Protein AF-A0AAV8Y7A6-F1 (afdb_monomer_lite)

Organism: NCBI:txid1586634

Structure (mmCIF, N/CA/C/O backbone):
data_AF-A0AAV8Y7A6-F1
#
_entry.id   AF-A0AAV8Y7A6-F1
#
loop_
_atom_site.group_PDB
_atom_site.id
_atom_site.type_symbol
_atom_site.label_atom_id
_atom_site.label_alt_id
_atom_site.label_comp_id
_atom_site.label_asym_id
_atom_site.label_entity_id
_atom_site.label_seq_id
_atom_site.pdbx_PDB_ins_code
_atom_site.Cartn_x
_atom_site.Cartn_y
_atom_site.Cartn_z
_atom_site.occupancy
_atom_site.B_iso_or_equiv
_atom_site.auth_seq_id
_atom_site.auth_comp_id
_atom_site.auth_asym_id
_atom_site.auth_atom_id
_atom_site.pdbx_PDB_model_num
ATOM 1 N N . TYR A 1 1 ? -8.996 -6.341 -35.686 1.00 45.50 1 TYR A N 1
ATOM 2 C CA . TYR A 1 1 ? -7.849 -6.929 -34.958 1.00 45.50 1 TYR A CA 1
ATOM 3 C C . TYR A 1 1 ? -7.632 -6.355 -33.552 1.00 45.50 1 TYR A C 1
ATOM 5 O O . TYR A 1 1 ? -6.937 -6.985 -32.772 1.00 45.50 1 TYR A O 1
ATOM 13 N N . THR A 1 2 ? -8.233 -5.218 -33.176 1.00 49.66 2 THR A N 1
ATOM 14 C CA . THR A 1 2 ? -8.037 -4.570 -31.859 1.00 49.66 2 THR A CA 1
ATOM 15 C C . THR A 1 2 ? -8.939 -5.107 -30.736 1.00 49.66 2 THR A C 1
ATOM 17 O O . THR A 1 2 ? -8.568 -5.031 -29.569 1.00 49.66 2 THR A O 1
ATOM 20 N N . SER A 1 3 ? -10.091 -5.702 -31.061 1.00 52.16 3 SER A N 1
ATOM 21 C CA . SER A 1 3 ? -11.081 -6.147 -30.064 1.00 52.16 3 SER A CA 1
ATOM 22 C C . SER A 1 3 ? -10.632 -7.361 -29.237 1.00 52.16 3 SER A C 1
ATOM 24 O O . SER A 1 3 ? -10.921 -7.436 -28.050 1.00 52.16 3 SER A O 1
ATOM 26 N N . GLN A 1 4 ? -9.853 -8.275 -29.828 1.00 53.78 4 GLN A N 1
ATOM 27 C CA . GLN A 1 4 ? -9.380 -9.503 -29.163 1.00 53.78 4 GLN A CA 1
ATOM 28 C C . GLN A 1 4 ? -8.269 -9.265 -28.124 1.00 53.78 4 GLN A C 1
ATOM 30 O O . GLN A 1 4 ? -7.964 -10.157 -27.331 1.00 53.78 4 GLN A O 1
ATOM 35 N N . ILE A 1 5 ? -7.628 -8.089 -28.149 1.00 54.56 5 ILE A N 1
ATOM 36 C CA . ILE A 1 5 ? -6.562 -7.719 -27.205 1.00 54.56 5 ILE A CA 1
ATOM 37 C C . ILE A 1 5 ? -7.176 -7.146 -25.921 1.00 54.56 5 ILE A C 1
ATOM 39 O O . ILE A 1 5 ? -6.739 -7.496 -24.830 1.00 54.56 5 ILE A O 1
ATOM 43 N N . LEU A 1 6 ? -8.241 -6.345 -26.034 1.00 51.28 6 LEU A N 1
ATOM 44 C CA . LEU A 1 6 ? -8.962 -5.797 -24.877 1.00 51.28 6 LEU A CA 1
ATOM 45 C C . LEU A 1 6 ? -9.620 -6.893 -24.026 1.00 51.28 6 LEU A C 1
ATOM 47 O O . LEU A 1 6 ? -9.620 -6.801 -22.801 1.00 51.28 6 LEU A O 1
ATOM 51 N N . GLU A 1 7 ? -10.122 -7.948 -24.668 1.00 52.59 7 GLU A N 1
ATOM 52 C CA . GLU A 1 7 ? -10.788 -9.077 -24.009 1.00 52.59 7 GLU A CA 1
ATOM 53 C C . GLU A 1 7 ? -9.813 -9.920 -23.164 1.00 52.59 7 GLU A C 1
ATOM 55 O O . GLU A 1 7 ? -10.134 -10.327 -22.050 1.00 52.59 7 GLU A O 1
ATOM 60 N N . ARG A 1 8 ? -8.568 -10.094 -23.634 1.00 50.62 8 ARG A N 1
ATOM 61 C CA . ARG A 1 8 ? -7.508 -10.788 -22.878 1.00 50.62 8 ARG A CA 1
ATOM 62 C C . ARG A 1 8 ? -7.016 -9.990 -21.668 1.00 50.62 8 ARG A C 1
ATOM 64 O O . ARG A 1 8 ? -6.712 -10.580 -20.640 1.00 50.62 8 ARG A O 1
ATOM 71 N N . VAL A 1 9 ? -6.996 -8.659 -21.760 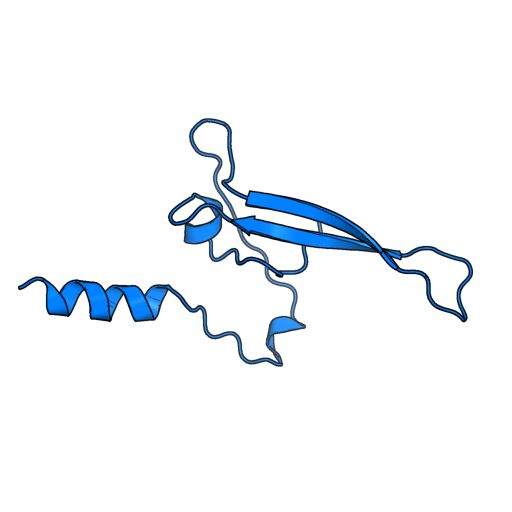1.00 48.75 9 VAL A N 1
ATOM 72 C CA . VAL A 1 9 ? -6.554 -7.778 -20.663 1.00 48.75 9 VAL A CA 1
ATOM 73 C C . VAL A 1 9 ? -7.578 -7.724 -19.522 1.00 48.75 9 VAL A C 1
ATOM 75 O O . VAL A 1 9 ? -7.206 -7.478 -18.378 1.00 48.75 9 VAL A O 1
ATOM 78 N N . GLN A 1 10 ? -8.864 -7.987 -19.783 1.00 46.47 10 GLN A N 1
ATOM 79 C CA . GLN A 1 10 ? -9.874 -8.050 -18.718 1.00 46.47 10 GLN A CA 1
ATOM 80 C C . GLN A 1 10 ? -9.650 -9.221 -17.753 1.00 46.47 10 GLN A C 1
ATOM 82 O O . GLN A 1 10 ? -9.878 -9.057 -16.555 1.00 46.47 10 GLN A O 1
ATOM 87 N N . SER A 1 11 ? -9.144 -10.357 -18.244 1.00 47.31 11 SER A N 1
ATOM 88 C CA . SER A 1 11 ? -8.835 -11.530 -17.415 1.00 47.31 11 SER A CA 1
ATOM 89 C C . SER A 1 11 ? -7.689 -11.275 -16.426 1.00 47.31 11 SER A C 1
ATOM 91 O O . SER A 1 11 ? -7.734 -11.778 -15.309 1.00 47.31 11 SER A O 1
ATOM 93 N N . ASP A 1 12 ? -6.693 -10.466 -16.797 1.00 49.72 12 ASP A N 1
ATOM 94 C CA . ASP A 1 12 ? -5.551 -10.127 -15.926 1.00 49.72 12 ASP A CA 1
ATOM 95 C C . ASP A 1 12 ? -5.878 -9.025 -14.905 1.00 49.72 12 ASP A C 1
ATOM 97 O O . ASP A 1 12 ? -5.151 -8.806 -13.930 1.00 49.72 12 ASP A O 1
ATOM 101 N N . ARG A 1 13 ? -6.979 -8.291 -15.112 1.00 47.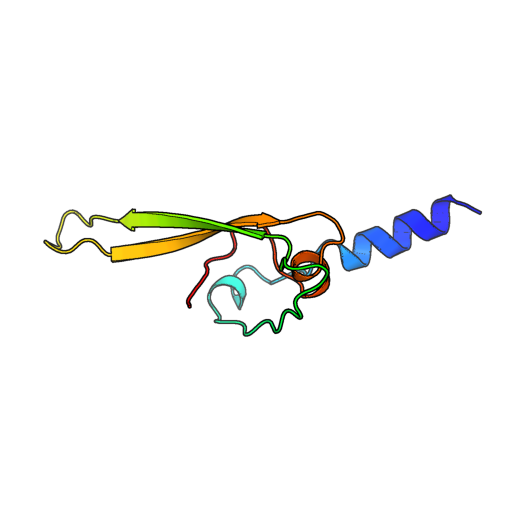91 13 ARG A N 1
ATOM 102 C CA . ARG A 1 13 ? -7.340 -7.143 -14.266 1.00 47.91 13 ARG A CA 1
ATOM 103 C C . ARG A 1 13 ? -7.853 -7.555 -12.893 1.00 47.91 13 ARG A C 1
ATOM 105 O O . ARG A 1 13 ? -7.658 -6.807 -11.933 1.00 47.91 13 ARG A O 1
ATOM 112 N N . VAL A 1 14 ? -8.423 -8.746 -12.763 1.00 46.06 14 VAL A N 1
ATOM 113 C CA . VAL A 1 14 ? -9.044 -9.196 -11.520 1.00 46.06 14 VAL A CA 1
ATOM 114 C C . VAL A 1 14 ? -8.431 -10.528 -11.133 1.00 46.06 14 VAL A C 1
ATOM 116 O O . VAL A 1 14 ? -8.851 -11.580 -11.603 1.00 46.06 14 VAL A O 1
ATOM 119 N N . THR A 1 15 ? -7.450 -10.505 -10.232 1.00 47.09 15 THR A N 1
ATOM 120 C CA . THR A 1 15 ? -7.207 -11.686 -9.407 1.00 47.09 15 THR A CA 1
ATOM 121 C C . THR A 1 15 ? -8.496 -11.893 -8.621 1.00 47.09 15 THR A C 1
ATOM 123 O O . THR A 1 15 ? -8.729 -11.187 -7.645 1.00 47.09 15 THR A O 1
ATOM 126 N N . VAL A 1 16 ? -9.383 -12.766 -9.107 1.00 47.75 16 VAL A N 1
ATOM 127 C CA . VAL A 1 16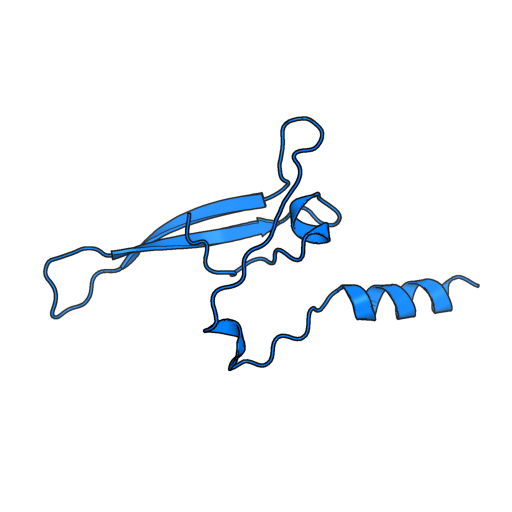 ? -10.651 -13.101 -8.451 1.00 47.75 16 VAL A CA 1
ATOM 128 C C . VAL A 1 16 ? -10.292 -13.845 -7.173 1.00 47.75 16 VAL A C 1
ATOM 130 O O . VAL A 1 16 ? -10.180 -15.069 -7.157 1.00 47.75 16 VAL A O 1
ATOM 133 N N . THR A 1 17 ? -10.027 -13.103 -6.104 1.00 49.75 17 THR A N 1
ATOM 134 C CA . THR A 1 17 ? -9.961 -13.680 -4.773 1.00 49.75 17 THR A CA 1
ATOM 135 C C . THR A 1 17 ? -11.386 -13.944 -4.342 1.00 49.75 17 THR A C 1
ATOM 137 O O . THR A 1 17 ? -12.266 -13.087 -4.423 1.00 49.75 17 THR A O 1
ATOM 140 N N . LYS A 1 18 ? -11.660 -15.190 -3.957 1.00 53.78 18 LYS A N 1
ATOM 141 C CA . LYS A 1 18 ? -12.927 -15.493 -3.297 1.00 53.78 18 LYS A CA 1
ATOM 142 C C . LYS A 1 18 ? -12.979 -14.631 -2.025 1.00 53.78 18 LYS A C 1
ATOM 144 O O . LYS A 1 18 ? -11.947 -14.528 -1.365 1.00 53.78 18 LYS A O 1
ATOM 149 N N . PRO A 1 19 ? -14.133 -14.077 -1.624 1.00 53.00 19 PRO A N 1
ATOM 150 C CA . PRO A 1 19 ? -14.240 -13.239 -0.421 1.00 53.00 19 PRO A CA 1
ATOM 151 C C . PRO A 1 19 ? -13.690 -13.902 0.855 1.00 53.00 19 PRO A C 1
ATOM 153 O O . PRO A 1 19 ? -13.257 -13.235 1.789 1.00 53.00 19 PRO A O 1
ATOM 156 N N . GLU A 1 20 ? -13.680 -15.237 0.899 1.00 53.88 20 GLU A N 1
ATOM 157 C CA . GLU A 1 20 ? -13.106 -16.016 2.000 1.00 53.88 20 GLU A CA 1
ATOM 158 C C . GLU A 1 20 ? -11.567 -16.017 2.016 1.00 53.88 20 GLU A C 1
ATOM 160 O O . GLU A 1 20 ? -10.954 -16.132 3.078 1.00 53.88 20 GLU A O 1
ATOM 165 N N . GLU A 1 21 ? -10.930 -15.849 0.854 1.00 56.31 21 GLU A N 1
ATOM 166 C CA . GLU A 1 21 ? -9.476 -15.778 0.698 1.00 56.31 21 GLU A CA 1
ATOM 167 C C . GLU A 1 21 ? -8.906 -14.389 1.003 1.00 56.31 21 GLU A C 1
ATOM 169 O O . GLU A 1 21 ? -7.728 -14.308 1.341 1.00 56.31 21 GLU A O 1
ATOM 174 N N . ASP A 1 22 ? -9.715 -13.321 0.982 1.00 57.09 22 ASP A N 1
ATOM 175 C CA . ASP A 1 22 ? -9.276 -11.966 1.371 1.00 57.09 22 ASP A CA 1
ATOM 176 C C . ASP A 1 22 ? -8.821 -11.901 2.840 1.00 57.09 22 ASP A C 1
ATOM 178 O O . ASP A 1 22 ? -7.994 -11.072 3.214 1.00 57.09 22 ASP A O 1
ATOM 182 N N . ARG A 1 23 ? -9.306 -12.824 3.685 1.00 62.16 23 ARG A N 1
ATOM 183 C CA . ARG A 1 23 ? -8.842 -12.978 5.075 1.00 62.16 23 ARG A CA 1
ATOM 184 C C . ARG A 1 23 ? -7.488 -13.680 5.187 1.00 62.16 23 ARG A C 1
ATOM 186 O O . ARG A 1 23 ? -6.873 -13.654 6.255 1.00 62.16 23 ARG A O 1
ATOM 193 N N . ARG A 1 24 ? -7.021 -14.353 4.132 1.00 72.56 24 ARG A N 1
ATOM 194 C CA . ARG A 1 24 ? -5.776 -15.122 4.150 1.00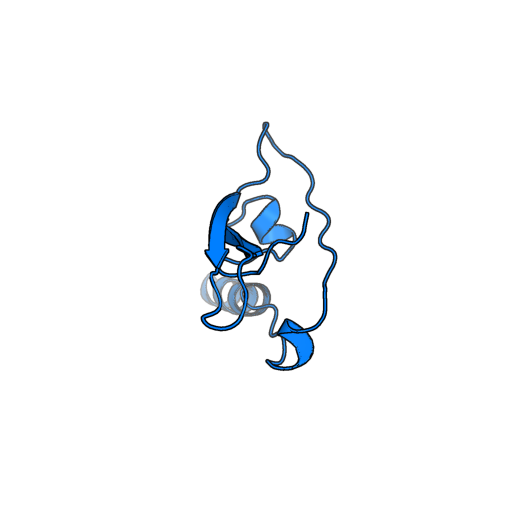 72.56 24 ARG A CA 1
ATOM 195 C C . ARG A 1 24 ? -4.619 -14.223 3.733 1.00 72.56 24 ARG A C 1
ATOM 197 O O . ARG A 1 24 ? -4.578 -13.716 2.616 1.00 72.56 24 ARG A O 1
ATOM 204 N N . ARG A 1 25 ? -3.637 -14.076 4.626 1.00 78.31 25 ARG A N 1
ATOM 205 C CA . ARG A 1 25 ? -2.399 -13.337 4.341 1.00 78.31 25 ARG A CA 1
ATOM 206 C C . ARG A 1 25 ? -1.749 -13.867 3.059 1.00 78.31 25 ARG A C 1
ATOM 208 O O . ARG A 1 25 ? -1.512 -15.071 2.936 1.00 78.31 25 ARG A O 1
ATOM 215 N N . ARG A 1 26 ? -1.444 -12.958 2.133 1.00 83.06 26 ARG A N 1
ATOM 216 C CA . ARG A 1 26 ? -0.715 -13.225 0.891 1.00 83.06 26 ARG A CA 1
ATOM 217 C C . ARG A 1 26 ? 0.594 -12.452 0.903 1.00 83.06 26 ARG A C 1
ATOM 219 O O . ARG A 1 26 ? 0.602 -11.259 1.177 1.00 83.06 26 ARG A O 1
ATOM 226 N N . THR A 1 27 ? 1.681 -13.126 0.551 1.00 86.44 27 THR A N 1
ATOM 227 C CA . THR A 1 27 ? 2.961 -12.472 0.277 1.00 86.44 27 THR A CA 1
ATOM 228 C C . THR A 1 27 ? 3.014 -12.100 -1.199 1.00 86.44 27 THR A C 1
ATOM 230 O O . THR A 1 27 ? 2.846 -12.964 -2.058 1.00 86.44 27 THR A O 1
ATOM 233 N N . ILE A 1 28 ? 3.247 -10.822 -1.487 1.00 86.94 28 ILE A N 1
ATOM 234 C CA . ILE A 1 28 ? 3.549 -10.323 -2.830 1.00 86.94 28 ILE A CA 1
ATOM 235 C C . ILE A 1 28 ? 4.996 -9.836 -2.848 1.00 86.94 28 ILE A C 1
ATOM 237 O O . ILE A 1 28 ? 5.456 -9.217 -1.891 1.00 86.94 28 ILE A O 1
ATOM 241 N N . ILE A 1 29 ? 5.723 -10.139 -3.918 1.00 89.62 29 ILE A N 1
ATOM 242 C CA . ILE A 1 29 ? 7.103 -9.685 -4.100 1.00 89.62 29 ILE A CA 1
ATOM 243 C C . ILE A 1 29 ? 7.076 -8.637 -5.203 1.00 89.62 29 ILE A C 1
ATOM 245 O O . ILE A 1 29 ? 6.673 -8.931 -6.327 1.00 89.62 29 ILE A O 1
ATOM 249 N N . VAL A 1 30 ? 7.471 -7.409 -4.870 1.00 91.56 30 VAL A N 1
ATOM 250 C CA . VAL A 1 30 ? 7.499 -6.287 -5.812 1.00 91.56 30 VAL A CA 1
ATOM 251 C C . VAL A 1 30 ? 8.939 -5.852 -6.019 1.00 91.56 30 VAL A C 1
ATOM 253 O O . VAL A 1 30 ? 9.634 -5.497 -5.069 1.00 91.56 30 VAL A O 1
ATOM 256 N N . GLU A 1 31 ? 9.383 -5.836 -7.270 1.00 92.62 31 GLU A N 1
ATOM 257 C CA . GLU A 1 31 ? 10.688 -5.292 -7.628 1.00 92.62 31 GLU A CA 1
ATOM 258 C C . GLU A 1 31 ? 10.585 -3.795 -7.915 1.00 92.62 31 GLU A C 1
ATOM 260 O O . GLU A 1 31 ? 9.716 -3.328 -8.655 1.00 92.62 31 GLU A O 1
ATOM 265 N N . LYS A 1 32 ? 11.500 -3.024 -7.332 1.00 92.56 32 LYS A N 1
ATOM 266 C CA . LYS A 1 32 ? 11.564 -1.575 -7.512 1.00 92.56 32 LYS A CA 1
ATOM 267 C C . LYS A 1 32 ? 12.010 -1.247 -8.939 1.00 92.56 32 LYS A C 1
ATOM 269 O O . LYS A 1 32 ? 13.074 -1.691 -9.365 1.00 92.56 32 LYS A O 1
ATOM 274 N N . LYS A 1 33 ? 11.259 -0.407 -9.655 1.00 91.69 33 LYS A N 1
ATOM 275 C CA . LYS A 1 33 ? 11.675 0.152 -10.955 1.00 91.69 33 LYS A CA 1
ATOM 276 C C . LYS A 1 33 ? 11.755 1.666 -10.864 1.00 91.69 33 LYS A C 1
ATOM 278 O O . LYS A 1 33 ? 10.885 2.298 -10.285 1.00 91.69 33 LYS A O 1
ATOM 283 N N . ASN A 1 34 ? 12.808 2.252 -11.434 1.00 91.38 34 ASN A N 1
ATOM 284 C CA . ASN A 1 34 ? 12.999 3.708 -11.504 1.00 91.38 34 ASN A CA 1
ATOM 285 C C . ASN A 1 34 ? 12.865 4.431 -10.153 1.00 91.38 34 ASN A C 1
ATOM 287 O O . ASN A 1 34 ? 12.390 5.559 -10.086 1.00 91.38 34 ASN A O 1
ATOM 291 N N . GLY A 1 35 ? 13.266 3.784 -9.057 1.00 92.75 35 GLY A N 1
ATOM 292 C CA . GLY A 1 35 ? 13.201 4.416 -7.743 1.00 92.75 35 GLY A CA 1
ATOM 293 C C . GLY A 1 35 ? 11.855 4.282 -7.016 1.00 92.75 35 GLY A C 1
ATOM 294 O O . GLY A 1 35 ? 11.782 4.711 -5.865 1.00 92.75 35 GLY A O 1
ATOM 295 N N . THR A 1 36 ? 10.840 3.631 -7.592 1.00 93.56 36 THR A N 1
ATOM 296 C CA . THR A 1 36 ? 9.502 3.503 -6.985 1.00 93.56 36 THR A CA 1
ATOM 297 C C . THR A 1 36 ? 8.957 2.072 -7.084 1.00 93.56 36 THR A C 1
ATOM 299 O O . THR A 1 36 ? 9.406 1.264 -7.901 1.00 93.56 36 THR A O 1
ATOM 302 N N . PHE A 1 37 ? 8.002 1.731 -6.213 1.00 94.69 37 PHE A N 1
ATOM 303 C CA . PHE A 1 37 ? 7.233 0.482 -6.317 1.00 94.69 37 PHE A CA 1
ATOM 304 C C . PHE A 1 37 ? 5.868 0.682 -6.999 1.00 94.69 37 PHE A C 1
ATOM 306 O O . PHE A 1 37 ? 5.243 -0.293 -7.408 1.00 94.69 37 PHE A O 1
ATOM 313 N N . GLY A 1 38 ? 5.427 1.932 -7.164 1.00 94.94 38 GLY A N 1
ATOM 314 C CA . GLY A 1 38 ? 4.167 2.284 -7.822 1.00 94.94 38 GLY A CA 1
ATOM 315 C C . GLY A 1 38 ? 2.923 2.099 -6.952 1.00 94.94 38 GLY A C 1
ATOM 316 O O . GLY A 1 38 ? 1.911 1.611 -7.445 1.00 94.94 38 GLY A O 1
ATOM 317 N N . PHE A 1 39 ? 3.005 2.420 -5.658 1.00 95.31 39 PHE A N 1
ATOM 318 C CA . PHE A 1 39 ? 1.848 2.469 -4.761 1.00 95.31 39 PHE A CA 1
ATOM 319 C C . PHE A 1 39 ? 2.054 3.476 -3.622 1.00 95.31 39 PHE A C 1
ATOM 321 O O . PHE A 1 39 ? 3.193 3.832 -3.301 1.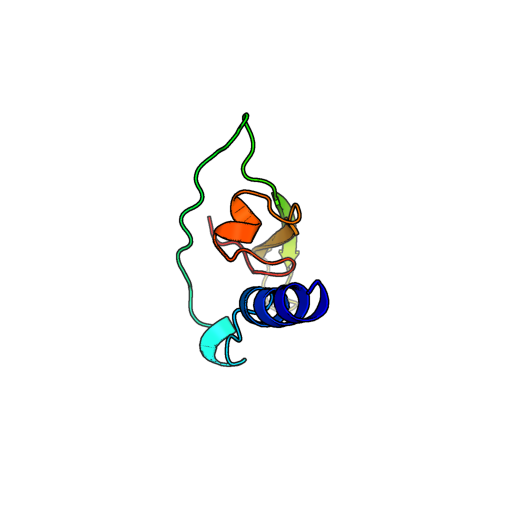00 95.31 39 PHE A O 1
ATOM 328 N N . THR A 1 40 ? 0.957 3.890 -2.992 1.00 95.56 40 THR A N 1
ATOM 329 C CA . THR A 1 40 ? 0.939 4.672 -1.748 1.00 95.56 40 THR A CA 1
ATOM 330 C C . THR A 1 40 ? 0.289 3.871 -0.622 1.00 95.56 40 THR A C 1
ATOM 332 O O . THR A 1 40 ? -0.528 2.976 -0.851 1.00 95.56 40 THR A O 1
ATOM 335 N N . LEU A 1 41 ? 0.681 4.176 0.614 1.00 95.12 41 LEU A N 1
ATOM 336 C CA . LEU A 1 41 ? 0.107 3.587 1.820 1.00 95.12 41 LEU A CA 1
ATOM 337 C C . LEU A 1 41 ? -0.550 4.673 2.656 1.00 95.12 41 LEU A C 1
ATOM 339 O O . LEU A 1 41 ? -0.041 5.793 2.734 1.00 95.12 41 LEU A O 1
ATOM 343 N N . GLN A 1 42 ? -1.619 4.300 3.346 1.00 95.12 42 GLN A N 1
ATOM 344 C CA . GLN A 1 42 ? -2.243 5.148 4.345 1.00 95.12 42 GLN A CA 1
ATOM 345 C C . GLN A 1 42 ? -2.492 4.354 5.623 1.00 95.12 42 GLN A C 1
ATOM 347 O O . GLN A 1 42 ? -2.979 3.224 5.580 1.00 95.12 42 GLN A O 1
ATOM 352 N N . SER A 1 43 ? -2.127 4.946 6.760 1.00 95.06 43 SER A N 1
ATOM 353 C CA . SER A 1 43 ? -2.241 4.321 8.076 1.00 95.06 43 SER A CA 1
ATOM 354 C C . SER A 1 43 ? -3.267 5.056 8.929 1.00 95.06 43 SER A C 1
ATOM 356 O O . SER A 1 43 ? -3.211 6.278 9.066 1.00 95.06 43 SER A O 1
ATOM 358 N N . TYR A 1 44 ? -4.172 4.298 9.537 1.00 93.06 44 TYR A N 1
ATOM 359 C CA . TYR A 1 44 ? -5.229 4.788 10.410 1.00 93.06 44 TYR A CA 1
ATOM 360 C C . TYR A 1 44 ? -5.160 4.107 11.767 1.00 93.06 44 TYR A C 1
ATOM 362 O O . TYR A 1 44 ? -4.922 2.905 11.862 1.00 93.06 44 TYR A O 1
ATOM 370 N N . GLY A 1 45 ? -5.412 4.886 12.815 1.00 93.00 45 GLY A N 1
ATOM 371 C CA . GLY A 1 45 ? -5.631 4.357 14.152 1.00 93.00 45 GLY A CA 1
ATOM 372 C C . GLY A 1 45 ? -7.088 3.944 14.328 1.00 93.00 45 GLY A C 1
ATOM 373 O O . GLY A 1 45 ? -7.985 4.782 14.226 1.00 93.00 45 GLY A O 1
ATOM 374 N N . ILE A 1 46 ? -7.327 2.671 14.616 1.00 89.56 46 ILE A N 1
ATOM 375 C CA . ILE A 1 46 ? -8.636 2.147 14.991 1.00 89.56 46 ILE A CA 1
ATOM 376 C C . ILE A 1 46 ? -8.717 2.100 16.508 1.00 89.56 46 ILE A C 1
ATOM 378 O O . ILE A 1 46 ? -7.893 1.481 17.177 1.00 89.56 46 ILE A O 1
ATOM 382 N N . HIS A 1 47 ? -9.730 2.767 17.050 1.00 91.38 47 HIS A N 1
ATOM 383 C CA . HIS A 1 47 ? -10.013 2.758 18.475 1.00 91.38 47 HIS A CA 1
ATOM 384 C C . HIS A 1 47 ? -11.299 1.979 18.749 1.00 91.38 47 HIS A C 1
ATOM 386 O O . HIS A 1 47 ? -12.394 2.391 18.347 1.00 91.38 47 HIS A O 1
ATOM 392 N N . TYR A 1 48 ? -11.180 0.854 19.450 1.00 87.75 48 TYR A N 1
ATOM 393 C CA . TYR A 1 48 ? -12.331 0.056 19.851 1.00 87.75 48 TYR A CA 1
ATOM 394 C C . TYR A 1 48 ? -12.897 0.574 21.170 1.00 87.75 48 TYR A C 1
ATOM 396 O O . TYR A 1 48 ? -12.179 0.740 22.143 1.00 87.75 48 TYR A O 1
ATOM 404 N N . LYS A 1 49 ? -14.223 0.738 21.255 1.00 87.69 49 LYS A N 1
ATOM 405 C CA . LYS A 1 49 ? -14.907 1.286 22.448 1.00 87.69 49 LYS A CA 1
ATOM 406 C C . LYS A 1 49 ? -14.592 0.566 23.770 1.00 87.69 49 LYS A C 1
ATOM 408 O O . LYS A 1 49 ? -14.840 1.124 24.833 1.00 87.69 49 LYS A O 1
ATOM 413 N N . LYS A 1 50 ? -14.152 -0.693 23.709 1.00 87.19 50 LYS A N 1
ATOM 414 C CA . LYS A 1 50 ? -13.845 -1.531 24.879 1.00 87.19 50 LYS A CA 1
ATOM 415 C C . LYS A 1 50 ? -12.356 -1.566 25.220 1.00 87.19 50 LYS A C 1
ATOM 417 O O . LYS A 1 50 ? -12.013 -1.973 26.325 1.00 87.19 50 LYS A O 1
ATOM 422 N N . GLU A 1 51 ? -11.494 -1.162 24.296 1.00 80.56 51 GLU A N 1
ATOM 423 C CA . GLU A 1 51 ? -10.044 -1.251 24.434 1.00 80.56 51 GLU A CA 1
ATOM 424 C C . GLU A 1 51 ? -9.470 0.153 24.606 1.00 80.56 51 GLU A C 1
ATOM 426 O O . GLU A 1 51 ? -9.969 1.122 24.042 1.00 80.56 51 GLU A O 1
ATOM 431 N N . LYS A 1 52 ? -8.430 0.292 25.431 1.00 81.62 52 LYS A N 1
ATOM 432 C CA . LYS A 1 52 ? -7.755 1.587 25.611 1.00 81.62 52 LYS A CA 1
ATOM 433 C C . LYS A 1 52 ? -6.712 1.867 24.532 1.00 81.62 52 LYS A C 1
ATOM 435 O O . LYS A 1 52 ? -6.254 3.001 24.427 1.00 81.62 52 LYS A O 1
ATOM 440 N N . GLU A 1 53 ? -6.330 0.853 23.769 1.00 88.25 53 GLU A N 1
ATOM 441 C CA . GLU A 1 53 ? -5.255 0.940 22.790 1.00 88.25 53 GLU A CA 1
ATOM 442 C C . GLU A 1 53 ? -5.789 1.342 21.411 1.00 88.25 53 GLU A C 1
ATOM 444 O O . GLU A 1 53 ? -6.975 1.192 21.102 1.00 88.25 53 GLU A O 1
ATOM 449 N N . ILE A 1 54 ? -4.904 1.935 20.611 1.00 89.94 54 ILE A N 1
ATOM 450 C CA . ILE A 1 54 ? -5.169 2.271 19.214 1.00 89.94 54 ILE A CA 1
ATOM 451 C C . ILE A 1 54 ? -4.430 1.241 18.370 1.00 89.94 54 ILE A C 1
ATOM 453 O O . ILE A 1 54 ? -3.201 1.167 18.415 1.00 89.94 54 ILE A O 1
ATOM 457 N N . GLU A 1 55 ? -5.178 0.465 17.592 1.00 89.00 55 GLU A N 1
ATOM 458 C CA . GLU A 1 55 ? -4.607 -0.457 16.618 1.00 89.00 55 GLU A CA 1
ATOM 459 C C . GLU A 1 55 ? -4.282 0.314 15.336 1.00 89.00 55 GLU A C 1
ATOM 461 O O . GLU A 1 55 ? -5.151 0.954 14.745 1.00 89.00 55 GLU A O 1
ATOM 466 N N . MET A 1 56 ? -3.027 0.268 14.896 1.00 89.81 56 MET A N 1
ATOM 467 C CA . MET A 1 56 ? -2.625 0.895 13.638 1.00 89.81 56 MET A CA 1
ATOM 468 C C . MET A 1 56 ? -2.882 -0.064 12.478 1.00 89.81 56 MET A C 1
ATOM 470 O O . MET A 1 56 ? -2.223 -1.096 12.363 1.00 89.81 56 MET A O 1
ATOM 474 N N . ILE A 1 57 ? -3.795 0.303 11.582 1.00 90.31 57 ILE A N 1
ATOM 475 C CA . ILE A 1 57 ? -4.052 -0.419 10.335 1.00 90.31 57 ILE A CA 1
ATOM 476 C C . ILE A 1 57 ? -3.487 0.377 9.169 1.00 90.31 57 ILE A C 1
ATOM 478 O O . ILE A 1 57 ? -3.700 1.581 9.076 1.00 90.31 57 ILE A O 1
ATOM 482 N N . THR A 1 58 ? -2.789 -0.302 8.261 1.00 93.12 58 THR A N 1
ATOM 483 C CA . THR A 1 58 ? -2.297 0.291 7.015 1.00 93.12 58 THR A CA 1
ATOM 484 C C . THR A 1 58 ? -2.975 -0.371 5.825 1.00 93.12 58 THR A C 1
ATOM 486 O O . THR A 1 58 ? -3.104 -1.595 5.786 1.00 93.12 58 THR A O 1
ATOM 489 N N . TYR A 1 59 ? -3.396 0.423 4.847 1.00 92.00 59 TYR A N 1
ATOM 490 C CA . TYR A 1 59 ? -3.909 -0.076 3.575 1.00 92.00 59 TYR A CA 1
ATOM 491 C C . TYR A 1 59 ? -3.219 0.587 2.387 1.00 92.00 59 TYR A C 1
ATOM 493 O O . TYR A 1 59 ? -2.551 1.616 2.513 1.00 92.00 59 TYR A O 1
ATOM 501 N N . VAL A 1 60 ? -3.383 -0.040 1.228 1.00 93.38 60 VAL A N 1
ATOM 502 C CA . VAL A 1 60 ? -2.919 0.469 -0.061 1.00 93.38 60 VAL A CA 1
ATOM 503 C C . VAL A 1 60 ? -3.912 1.498 -0.583 1.00 93.38 60 VAL A C 1
ATOM 505 O O . VAL A 1 60 ? -5.027 1.136 -0.951 1.00 93.38 60 VAL A O 1
ATOM 508 N N . ASP A 1 61 ? -3.525 2.767 -0.570 1.00 94.50 61 ASP A N 1
ATOM 509 C CA . ASP A 1 61 ? -4.401 3.889 -0.925 1.00 94.50 61 ASP A CA 1
ATOM 510 C C . ASP A 1 61 ? -4.524 4.051 -2.443 1.00 94.50 61 ASP A C 1
ATOM 512 O O . ASP A 1 61 ? -5.628 4.081 -2.978 1.00 94.50 61 ASP A O 1
ATOM 516 N N . TYR A 1 62 ? -3.393 4.035 -3.147 1.00 94.75 62 TYR A N 1
ATOM 517 C CA . TYR A 1 62 ? -3.345 4.126 -4.602 1.00 94.75 62 TYR A CA 1
ATOM 518 C C . TYR A 1 62 ? -2.303 3.165 -5.182 1.00 94.75 62 TYR A C 1
ATOM 520 O O . TYR A 1 62 ? -1.254 2.925 -4.575 1.00 94.75 62 TYR A O 1
ATOM 528 N N . VAL A 1 63 ? -2.581 2.615 -6.368 1.00 94.88 63 VAL A N 1
ATOM 529 C CA . VAL A 1 63 ? -1.641 1.775 -7.127 1.00 94.88 63 VAL A CA 1
ATOM 530 C C . VAL A 1 63 ? -1.527 2.292 -8.556 1.00 94.88 63 VAL A C 1
ATOM 532 O O . VAL A 1 63 ? -2.511 2.339 -9.289 1.00 94.88 63 VAL A O 1
ATOM 535 N N . ASP A 1 64 ? -0.302 2.597 -8.988 1.00 94.62 64 ASP A N 1
ATOM 536 C CA . ASP A 1 64 ? -0.032 3.019 -10.361 1.00 94.62 64 ASP A CA 1
ATOM 537 C C . ASP A 1 64 ? -0.461 1.942 -11.358 1.00 94.62 64 ASP A C 1
ATOM 539 O O . ASP A 1 64 ? 0.020 0.803 -11.318 1.00 94.62 64 ASP A O 1
ATOM 543 N N . TYR A 1 65 ? -1.332 2.312 -12.297 1.00 91.19 65 TYR A N 1
ATOM 544 C CA . TYR A 1 65 ? -1.777 1.402 -13.346 1.00 91.19 65 TYR A CA 1
ATOM 545 C C . TYR A 1 65 ? -0.590 0.937 -14.206 1.00 91.19 65 TYR A C 1
ATOM 547 O O . TYR A 1 65 ? 0.203 1.751 -14.674 1.00 91.19 65 TYR A O 1
ATOM 555 N N . ASP A 1 66 ? -0.457 -0.381 -14.398 1.00 89.94 66 ASP A N 1
ATOM 556 C CA . ASP A 1 66 ? 0.702 -1.029 -15.049 1.00 89.94 66 ASP A CA 1
ATOM 557 C C . ASP A 1 66 ? 2.072 -0.770 -14.361 1.00 89.94 66 ASP A C 1
ATOM 559 O O . ASP A 1 66 ? 3.154 -1.119 -14.859 1.00 89.94 66 ASP A O 1
ATOM 563 N N . GLY A 1 67 ? 2.043 -0.219 -13.146 1.00 91.25 67 GLY A N 1
ATOM 564 C CA . GLY A 1 67 ? 3.204 -0.062 -12.282 1.00 91.25 67 GLY A CA 1
ATOM 565 C C . GLY A 1 67 ? 3.757 -1.401 -11.768 1.00 91.25 67 GLY A C 1
ATOM 566 O O . GLY A 1 67 ? 3.158 -2.464 -11.976 1.00 91.25 67 GLY A O 1
ATOM 567 N N . PRO A 1 68 ? 4.917 -1.386 -11.087 1.00 94.00 68 PRO A N 1
ATOM 568 C CA . PRO A 1 68 ? 5.533 -2.601 -10.551 1.00 94.00 68 PRO A CA 1
ATOM 569 C C . PRO A 1 68 ? 4.614 -3.354 -9.580 1.00 94.00 68 PRO A C 1
ATOM 571 O O . PRO A 1 68 ? 4.424 -4.561 -9.723 1.00 94.00 68 PRO A O 1
ATOM 574 N N . ALA A 1 69 ? 3.978 -2.643 -8.647 1.00 93.06 69 ALA A N 1
ATOM 575 C CA . ALA A 1 69 ? 3.039 -3.221 -7.690 1.00 93.06 69 ALA A CA 1
ATOM 576 C C . ALA A 1 69 ? 1.752 -3.747 -8.339 1.00 93.06 69 ALA A C 1
ATOM 578 O O . ALA A 1 69 ? 1.291 -4.834 -7.989 1.00 93.06 69 ALA A O 1
ATOM 579 N N . TYR A 1 70 ? 1.207 -3.038 -9.333 1.00 91.75 70 TYR A N 1
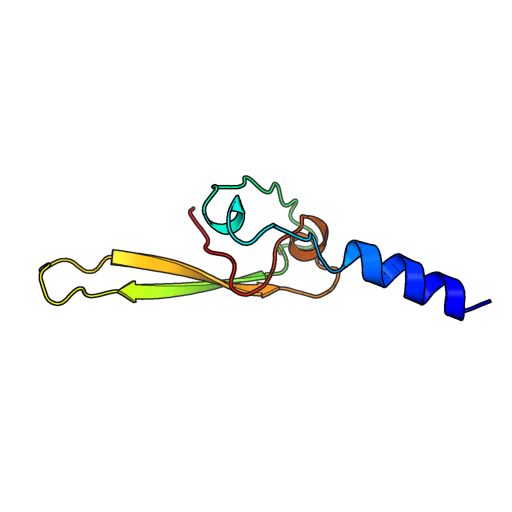ATOM 580 C CA . TYR A 1 70 ? 0.033 -3.497 -10.081 1.00 91.75 70 TYR A CA 1
ATOM 581 C C . TYR A 1 70 ? 0.285 -4.849 -10.757 1.00 91.75 70 TYR A C 1
ATOM 583 O O . TYR A 1 70 ? -0.529 -5.772 -10.637 1.00 91.75 70 TYR A O 1
ATOM 591 N N . ARG A 1 71 ? 1.447 -4.980 -11.415 1.00 90.69 71 ARG A N 1
ATOM 592 C CA . ARG A 1 71 ? 1.893 -6.217 -12.075 1.00 90.69 71 ARG A CA 1
ATOM 593 C C . ARG A 1 71 ? 2.211 -7.343 -11.094 1.00 90.69 71 ARG A C 1
ATOM 595 O O . ARG A 1 71 ? 2.018 -8.502 -11.435 1.00 90.69 71 ARG A O 1
ATOM 602 N N . ALA A 1 72 ? 2.623 -7.012 -9.873 1.00 90.50 72 ALA A N 1
ATOM 603 C CA . ALA A 1 72 ? 2.786 -7.974 -8.783 1.00 90.50 72 ALA A CA 1
ATOM 604 C C . ALA A 1 72 ? 1.451 -8.413 -8.141 1.00 90.50 72 ALA A C 1
ATOM 606 O O . ALA A 1 72 ? 1.445 -9.239 -7.228 1.00 90.50 72 ALA A O 1
ATOM 607 N N . GLY A 1 73 ? 0.315 -7.877 -8.601 1.00 88.75 73 GLY A N 1
ATOM 608 C CA . GLY A 1 73 ? -1.015 -8.248 -8.115 1.00 88.75 73 GLY A CA 1
ATOM 609 C C . GLY A 1 73 ? -1.512 -7.427 -6.924 1.00 88.75 73 GLY A C 1
ATOM 610 O O . GLY A 1 73 ? -2.530 -7.785 -6.334 1.00 88.75 73 GLY A O 1
ATOM 611 N N . MET A 1 74 ? -0.833 -6.330 -6.575 1.00 90.56 74 MET A N 1
ATOM 612 C CA . MET A 1 74 ? -1.305 -5.379 -5.566 1.00 90.56 74 MET A CA 1
ATOM 613 C C . MET A 1 74 ? -2.531 -4.626 -6.091 1.00 90.56 74 MET A C 1
ATOM 615 O O . MET A 1 74 ? -2.631 -4.335 -7.290 1.00 90.56 74 MET A O 1
ATOM 619 N N . ARG A 1 75 ? -3.482 -4.333 -5.206 1.00 90.06 75 ARG A N 1
ATOM 620 C CA . ARG A 1 75 ? -4.724 -3.617 -5.524 1.00 90.06 75 ARG A CA 1
ATOM 621 C C . ARG A 1 75 ? -5.026 -2.601 -4.426 1.00 90.06 75 ARG A C 1
ATOM 623 O O . ARG A 1 75 ? -4.654 -2.817 -3.274 1.00 90.06 75 ARG A O 1
ATOM 630 N N . GLU A 1 76 ? -5.686 -1.513 -4.802 1.00 90.25 76 GLU A N 1
ATOM 631 C CA . GLU A 1 76 ? -6.180 -0.495 -3.870 1.00 90.25 76 GLU A CA 1
ATOM 632 C C . GLU A 1 76 ? -7.156 -1.119 -2.864 1.00 90.25 76 GLU A C 1
ATOM 634 O O . GLU A 1 76 ? -7.890 -2.054 -3.190 1.00 90.25 76 GLU A O 1
ATOM 639 N N . GLY A 1 77 ? -7.120 -0.644 -1.620 1.00 88.25 77 GLY A N 1
ATOM 640 C CA . GLY A 1 77 ? -7.909 -1.182 -0.510 1.00 88.25 77 GLY A CA 1
ATOM 641 C C . GLY A 1 77 ? -7.365 -2.478 0.104 1.00 88.25 77 GLY A C 1
ATOM 642 O O . GLY A 1 77 ? -7.880 -2.922 1.130 1.00 88.25 77 GLY A O 1
ATOM 643 N N . MET A 1 78 ? -6.312 -3.080 -0.462 1.00 87.12 78 MET A N 1
ATOM 644 C CA . MET A 1 78 ? -5.642 -4.229 0.154 1.00 87.12 78 MET A CA 1
ATOM 645 C C . MET A 1 78 ? -5.040 -3.824 1.508 1.00 87.12 78 MET A C 1
ATOM 647 O O . MET A 1 78 ? -4.398 -2.778 1.624 1.00 87.12 78 MET A O 1
ATOM 651 N N . LEU A 1 79 ? -5.227 -4.654 2.538 1.00 88.88 79 LEU A N 1
ATOM 652 C CA . LEU A 1 79 ? -4.590 -4.441 3.837 1.00 88.88 79 LEU A CA 1
ATOM 653 C C . LEU A 1 79 ? -3.095 -4.745 3.736 1.00 88.88 79 LEU A C 1
ATOM 655 O O . LEU A 1 79 ? -2.699 -5.829 3.302 1.00 88.88 79 LEU A O 1
ATOM 659 N N . PHE A 1 80 ? -2.272 -3.785 4.148 1.00 87.69 80 PHE A N 1
ATOM 660 C CA . PHE A 1 80 ? -0.825 -3.910 4.137 1.00 87.69 80 PHE A CA 1
ATOM 661 C C . PHE A 1 80 ? -0.328 -4.242 5.542 1.00 87.69 80 PHE A C 1
ATOM 663 O O . PHE A 1 80 ? -0.434 -3.437 6.468 1.00 87.69 80 PHE A O 1
ATOM 670 N N . CYS A 1 81 ? 0.234 -5.438 5.683 1.00 81.62 81 CYS A N 1
ATOM 671 C CA . CYS A 1 81 ? 1.009 -5.816 6.854 1.00 81.62 81 CYS A CA 1
ATOM 672 C C . CYS A 1 81 ? 2.497 -5.723 6.475 1.00 81.62 81 CYS A C 1
ATOM 674 O O . CYS A 1 81 ? 2.901 -6.486 5.592 1.00 81.62 81 CYS A O 1
ATOM 676 N N . PRO A 1 82 ? 3.272 -4.794 7.069 1.00 69.00 82 PRO A N 1
ATOM 677 C CA . PRO A 1 82 ? 4.716 -4.713 6.851 1.00 69.00 82 PRO A CA 1
ATOM 678 C C . PRO A 1 82 ? 5.464 -5.961 7.336 1.00 69.00 82 PRO A C 1
ATOM 680 O O . PRO A 1 82 ? 4.946 -6.666 8.236 1.00 69.00 82 PRO A O 1
#

Foldseek 3Di:
DPPVVVVVVVVLQDPPDPPVCLPPDDDFDFDDDPNDSFWDKDWDWDDDPVDPDTDIWMFTQDGHDVGRCVNSVDDGRRTDDD

InterPro domains:
  IPR036034 PDZ superfamily [G3DSA:2.30.42.10] (21-79)
  IPR036034 PDZ superfamily [SSF50156] (18-77)
  IPR052122 Intracellular Trafficking and Signaling Regulator [PTHR15963] (2-77)

Radius of gyration: 16.3 Å; chains: 1; bounding box: 28×21×61 Å

Sequence (82 aa):
YTSQILERVQSDRVTVTKPEEDRRRRTIIVEKKNGTFGFTLQSYGIHYKKEKEIEMITYVDYVDYDGPAYRAGMREGMLFCP

Secondary structure (DSSP, 8-state):
--HHHHHHHHHHH-----TTTTTS--------BTTB-SEEEEEEEEE-TT-SSEEEEEEEEEE-TTSHHHHTT--TT-EE--

pLDDT: mean 78.99, std 18.04, range [45.5, 95.56]